Protein AF-A0A838VLI4-F1 (afdb_monomer_lite)

Foldseek 3Di:
DDDDDDDDDDPDDPPPDPPVVVVVVVVVVLVVLVPDPVLVVVLVVVCVVPVCSVVDDSVVSVVVVVVVVVVVVVD

Secondary structure (DSSP, 8-state):
----------------SSHHHHHHHHHHHHHHHHHSHHHHHHHHHHHHH-GGGGGS-HHHHHHHHHHHHHHHH--

pLDDT: mean 76.53, std 15.93, range [39.06, 92.88]

Structure (mmCIF, N/CA/C/O backbone):
data_AF-A0A838VLI4-F1
#
_entry.id   AF-A0A838VLI4-F1
#
loop_
_atom_site.group_PDB
_atom_site.id
_atom_site.type_symbol
_atom_site.label_atom_id
_atom_site.label_alt_id
_atom_site.label_comp_id
_atom_site.label_asym_id
_atom_site.label_entity_id
_atom_site.label_seq_id
_atom_site.pdbx_PDB_ins_code
_atom_site.Cartn_x
_atom_site.Cartn_y
_atom_site.Cartn_z
_atom_site.occupancy
_atom_site.B_iso_or_equiv
_atom_site.auth_seq_id
_atom_site.auth_comp_id
_atom_site.auth_asym_id
_atom_site.auth_atom_id
_atom_site.pdbx_PDB_model_num
ATOM 1 N N . MET A 1 1 ? 67.380 5.546 -31.075 1.00 39.06 1 MET A N 1
ATOM 2 C CA . MET A 1 1 ? 66.754 6.368 -30.019 1.00 39.06 1 MET A CA 1
ATOM 3 C C . MET A 1 1 ? 65.253 6.150 -30.132 1.00 39.06 1 MET A C 1
ATOM 5 O O . MET A 1 1 ? 64.615 6.767 -30.971 1.00 39.06 1 MET A O 1
ATOM 9 N N . ALA A 1 2 ? 64.736 5.138 -29.432 1.00 40.81 2 ALA A N 1
ATOM 10 C CA . ALA A 1 2 ? 63.338 4.732 -29.524 1.00 40.81 2 ALA A CA 1
ATOM 11 C C . ALA A 1 2 ? 62.512 5.586 -28.560 1.00 40.81 2 ALA A C 1
ATOM 13 O O . ALA A 1 2 ? 62.685 5.491 -27.349 1.00 40.81 2 ALA A O 1
ATOM 14 N N . GLY A 1 3 ? 61.655 6.442 -29.107 1.00 52.41 3 GLY A N 1
ATOM 15 C CA . GLY A 1 3 ? 60.547 7.019 -28.364 1.00 52.41 3 GLY A CA 1
ATOM 16 C C . GLY A 1 3 ? 59.308 6.187 -28.642 1.00 52.41 3 GLY A C 1
ATOM 17 O O . GLY A 1 3 ? 58.929 6.089 -29.798 1.00 52.41 3 GLY A O 1
ATOM 18 N N . PHE A 1 4 ? 58.700 5.615 -27.606 1.00 51.81 4 PHE A N 1
ATOM 19 C CA . PHE A 1 4 ? 57.292 5.219 -27.592 1.00 51.81 4 PHE A CA 1
ATOM 20 C C . PHE A 1 4 ? 56.819 5.240 -26.135 1.00 51.81 4 PHE A C 1
ATOM 22 O O . PHE A 1 4 ? 57.085 4.325 -25.361 1.00 51.81 4 PHE A O 1
ATOM 29 N N . TYR A 1 5 ? 56.146 6.327 -25.762 1.00 54.41 5 TYR A N 1
ATOM 30 C CA . TYR A 1 5 ? 55.231 6.340 -24.627 1.00 54.41 5 TYR A CA 1
ATOM 31 C C . TYR A 1 5 ? 53.986 5.562 -25.065 1.00 54.41 5 TYR A C 1
ATOM 33 O O . TYR A 1 5 ? 53.322 5.978 -26.013 1.00 54.41 5 TYR A O 1
ATOM 41 N N . ALA A 1 6 ? 53.684 4.437 -24.419 1.00 54.88 6 ALA A N 1
ATOM 42 C CA . ALA A 1 6 ? 52.459 3.680 -24.655 1.00 54.88 6 ALA A CA 1
ATOM 43 C C . ALA A 1 6 ? 51.722 3.463 -23.326 1.00 54.88 6 ALA A C 1
ATOM 45 O O . ALA A 1 6 ? 52.244 2.798 -22.434 1.00 54.88 6 ALA A O 1
ATOM 46 N N . SER A 1 7 ? 50.560 4.123 -23.244 1.00 53.28 7 SER A N 1
ATOM 47 C CA . SER A 1 7 ? 49.317 3.854 -22.500 1.00 53.28 7 SER A CA 1
ATOM 48 C C . SER A 1 7 ? 49.364 2.840 -21.351 1.00 53.28 7 SER A C 1
ATOM 50 O O . SER A 1 7 ? 49.785 1.703 -21.517 1.00 53.28 7 SER A O 1
ATOM 52 N N . ALA A 1 8 ? 48.969 3.223 -20.134 1.00 62.62 8 ALA A N 1
ATOM 53 C CA . ALA A 1 8 ? 47.566 3.392 -19.723 1.00 62.62 8 ALA A CA 1
ATOM 54 C C . ALA A 1 8 ? 46.731 2.133 -20.005 1.00 62.62 8 ALA A C 1
ATOM 56 O O . ALA A 1 8 ? 46.366 1.892 -21.147 1.00 62.62 8 ALA A O 1
ATOM 57 N N . ASP A 1 9 ? 46.441 1.354 -18.961 1.00 56.22 9 ASP A N 1
ATOM 58 C CA . ASP A 1 9 ? 45.047 1.139 -18.569 1.00 56.22 9 ASP A CA 1
ATOM 59 C C . ASP A 1 9 ? 44.953 0.549 -17.156 1.00 56.22 9 ASP A C 1
ATOM 61 O O . ASP A 1 9 ? 45.477 -0.522 -16.843 1.00 56.22 9 ASP A O 1
ATOM 65 N N . ALA A 1 10 ? 44.302 1.315 -16.288 1.00 58.00 10 ALA A N 1
ATOM 66 C CA . ALA A 1 10 ? 43.898 0.923 -14.957 1.00 58.00 10 ALA A CA 1
ATOM 67 C C . ALA A 1 10 ? 42.642 0.052 -15.076 1.00 58.00 10 ALA A C 1
ATOM 69 O O . ALA A 1 10 ? 41.557 0.572 -15.302 1.00 58.00 10 ALA A O 1
ATOM 70 N N . HIS A 1 11 ? 42.762 -1.261 -14.888 1.00 51.31 11 HIS A N 1
ATOM 71 C CA . HIS A 1 11 ? 41.593 -2.119 -14.673 1.00 51.31 11 HIS A CA 1
ATOM 72 C C . HIS A 1 11 ? 41.197 -2.077 -13.190 1.00 51.31 11 HIS A C 1
ATOM 74 O O . HIS A 1 11 ? 41.392 -3.026 -12.434 1.00 51.31 11 HIS A O 1
ATOM 80 N N . ASN A 1 12 ? 40.694 -0.916 -12.772 1.00 66.69 12 ASN A N 1
ATOM 81 C CA . ASN A 1 12 ? 39.867 -0.772 -11.580 1.00 66.69 12 ASN A CA 1
ATOM 82 C C . ASN A 1 12 ? 38.398 -0.688 -12.022 1.00 66.69 12 ASN A C 1
ATOM 84 O O . ASN A 1 12 ? 38.122 -0.201 -13.112 1.00 66.69 12 ASN A O 1
ATOM 88 N N . ASP A 1 13 ? 37.494 -1.125 -11.147 1.00 52.62 13 ASP A N 1
ATOM 89 C CA . ASP A 1 13 ? 36.026 -1.069 -11.258 1.00 52.62 13 ASP A CA 1
ATOM 90 C C . ASP A 1 13 ? 35.315 -2.228 -11.975 1.00 52.62 13 ASP A C 1
ATOM 92 O O . ASP A 1 13 ? 34.689 -2.087 -13.021 1.00 52.62 13 ASP A O 1
ATOM 96 N N . ALA A 1 14 ? 35.285 -3.374 -11.289 1.00 48.97 14 ALA A N 1
ATOM 97 C CA . ALA A 1 14 ? 34.289 -4.428 -11.494 1.00 48.97 14 ALA A CA 1
ATOM 98 C C . ALA A 1 14 ? 33.332 -4.570 -10.287 1.00 48.97 14 ALA A C 1
ATOM 100 O O . ALA A 1 14 ? 33.036 -5.681 -9.860 1.00 48.97 14 ALA A O 1
ATOM 101 N N . HIS A 1 15 ? 32.859 -3.458 -9.704 1.00 50.62 15 HIS A N 1
ATOM 102 C CA . HIS A 1 15 ? 31.939 -3.491 -8.548 1.00 50.62 15 HIS A CA 1
ATOM 103 C C . HIS A 1 15 ? 30.681 -2.607 -8.666 1.00 50.62 15 HIS A C 1
ATOM 105 O O . HIS A 1 15 ? 29.953 -2.449 -7.689 1.00 50.62 15 HIS A O 1
ATOM 111 N N . SER A 1 16 ? 30.359 -2.063 -9.841 1.00 51.34 16 SER A N 1
ATOM 112 C CA . SER A 1 16 ? 29.268 -1.083 -9.994 1.00 51.34 16 SER A CA 1
ATOM 113 C C . SER A 1 16 ? 27.927 -1.632 -10.513 1.00 51.34 16 SER A C 1
ATOM 115 O O . SER A 1 16 ? 26.994 -0.853 -10.681 1.00 51.34 16 SER A O 1
ATOM 117 N N . VAL A 1 17 ? 27.762 -2.947 -10.730 1.00 54.00 17 VAL A N 1
ATOM 118 C CA . VAL A 1 17 ? 26.549 -3.487 -11.396 1.00 54.00 17 VAL A CA 1
ATOM 119 C C . VAL A 1 17 ? 25.412 -3.946 -10.465 1.00 54.00 17 VAL A C 1
ATOM 121 O O . VAL A 1 17 ? 24.351 -4.324 -10.952 1.00 54.00 17 VAL A O 1
ATOM 124 N N . SER A 1 18 ? 25.579 -3.910 -9.139 1.00 55.06 18 SER A N 1
ATOM 125 C CA . SER A 1 18 ? 24.592 -4.527 -8.227 1.00 55.06 18 SER A CA 1
ATOM 126 C C . SER A 1 18 ? 23.588 -3.561 -7.591 1.00 55.06 18 SER A C 1
ATOM 128 O O . SER A 1 18 ? 22.598 -4.016 -7.043 1.00 55.06 18 SER A O 1
ATOM 130 N N . GLN A 1 19 ? 23.776 -2.241 -7.670 1.00 56.88 19 GLN A N 1
ATOM 131 C CA . GLN A 1 19 ? 22.883 -1.291 -6.977 1.00 56.88 19 GLN A CA 1
ATOM 132 C C . GLN A 1 19 ? 21.582 -0.985 -7.738 1.00 56.88 19 GLN A C 1
ATOM 134 O O . GLN A 1 19 ? 20.588 -0.595 -7.128 1.00 56.88 19 GLN A O 1
ATOM 139 N N . SER A 1 20 ? 21.566 -1.157 -9.062 1.00 59.47 20 SER A N 1
ATOM 140 C CA . SER A 1 20 ? 20.395 -0.844 -9.894 1.00 59.47 20 SER A CA 1
ATOM 141 C C . SER A 1 20 ? 19.263 -1.860 -9.707 1.00 59.47 20 SER A C 1
ATOM 143 O O . SER A 1 20 ? 18.105 -1.472 -9.593 1.00 59.47 20 SER A O 1
ATOM 145 N N . GLY A 1 21 ? 19.600 -3.149 -9.590 1.00 71.31 21 GLY A N 1
ATOM 146 C CA . GLY A 1 21 ? 18.610 -4.221 -9.451 1.00 71.31 21 GLY A CA 1
ATOM 147 C C . GLY A 1 21 ? 17.818 -4.147 -8.145 1.00 71.31 21 GLY A C 1
ATOM 148 O O . GLY A 1 21 ? 16.598 -4.286 -8.161 1.00 71.31 21 GLY A O 1
ATOM 149 N N . ASP A 1 22 ? 18.479 -3.861 -7.021 1.00 76.56 22 ASP A N 1
ATOM 150 C CA . ASP A 1 22 ? 17.807 -3.701 -5.724 1.00 76.56 22 ASP A CA 1
ATOM 151 C C . ASP A 1 22 ? 16.846 -2.502 -5.710 1.00 76.56 22 ASP A C 1
ATOM 153 O O . ASP A 1 22 ? 15.752 -2.576 -5.143 1.00 76.56 22 ASP A O 1
ATOM 157 N N . ALA A 1 23 ? 17.217 -1.408 -6.383 1.00 79.38 23 ALA A N 1
ATOM 158 C CA . ALA A 1 23 ? 16.348 -0.247 -6.530 1.00 79.38 23 ALA A CA 1
ATOM 159 C C . ALA A 1 23 ? 15.093 -0.584 -7.350 1.00 79.38 23 ALA A C 1
ATOM 161 O O . ALA A 1 23 ? 13.987 -0.231 -6.937 1.00 79.38 23 ALA A O 1
ATOM 162 N N . ASP A 1 24 ? 15.236 -1.313 -8.459 1.00 83.81 24 ASP A N 1
ATOM 163 C CA . ASP A 1 24 ? 14.104 -1.749 -9.287 1.00 83.81 24 ASP A CA 1
ATOM 164 C C . ASP A 1 24 ? 13.179 -2.719 -8.537 1.00 83.81 24 ASP A C 1
ATOM 166 O O . ASP A 1 24 ? 11.949 -2.600 -8.601 1.00 83.81 24 ASP A O 1
ATOM 170 N N . ILE A 1 25 ? 13.751 -3.645 -7.762 1.00 86.19 25 ILE A N 1
ATOM 171 C CA . ILE A 1 25 ? 12.992 -4.553 -6.891 1.00 86.19 25 ILE A CA 1
ATOM 172 C C . ILE A 1 25 ? 12.184 -3.750 -5.864 1.00 86.19 25 ILE A C 1
ATOM 174 O O . ILE A 1 25 ? 10.986 -3.995 -5.695 1.00 86.19 25 ILE A O 1
ATOM 178 N N . TRP A 1 26 ? 12.798 -2.754 -5.219 1.00 87.06 26 TRP A N 1
ATOM 179 C CA . TRP A 1 26 ? 12.114 -1.896 -4.251 1.00 87.06 26 TRP A CA 1
ATOM 180 C C . TRP A 1 26 ? 10.970 -1.092 -4.883 1.00 87.06 26 TRP A C 1
ATOM 182 O O . TRP A 1 26 ? 9.887 -0.990 -4.302 1.00 87.06 26 TRP A O 1
ATOM 192 N N . GLN A 1 27 ? 11.161 -0.544 -6.086 1.00 87.69 27 GLN A N 1
ATOM 193 C CA . GLN A 1 27 ? 10.101 0.188 -6.791 1.00 87.69 27 GLN A CA 1
ATOM 194 C C . GLN A 1 27 ? 8.914 -0.710 -7.154 1.00 87.69 27 GLN A C 1
ATOM 196 O O . GLN A 1 27 ? 7.755 -0.318 -6.959 1.00 87.69 27 GLN A O 1
ATOM 201 N N . ASN A 1 28 ? 9.188 -1.928 -7.624 1.00 89.38 28 ASN A N 1
ATOM 202 C CA . ASN A 1 28 ? 8.152 -2.909 -7.930 1.00 89.38 28 ASN A CA 1
ATOM 203 C C . ASN A 1 28 ? 7.383 -3.333 -6.673 1.00 89.38 28 ASN A C 1
ATOM 205 O O . ASN A 1 28 ? 6.151 -3.351 -6.686 1.00 89.38 28 ASN A O 1
ATOM 209 N N . LEU A 1 29 ? 8.086 -3.593 -5.567 1.00 89.38 29 LEU A N 1
ATOM 210 C CA . LEU A 1 29 ? 7.464 -3.944 -4.291 1.00 89.38 29 LEU A CA 1
ATOM 211 C C . LEU A 1 29 ? 6.543 -2.827 -3.788 1.00 89.38 29 LEU A C 1
ATOM 213 O O . LEU A 1 29 ? 5.386 -3.084 -3.455 1.00 89.38 29 LEU A O 1
ATOM 217 N N . LYS A 1 30 ? 7.024 -1.578 -3.784 1.00 91.25 30 LYS A N 1
ATOM 218 C CA . LYS A 1 30 ? 6.212 -0.418 -3.391 1.00 91.25 30 LYS A CA 1
ATOM 219 C C . LYS A 1 30 ? 4.956 -0.293 -4.235 1.00 91.25 30 LYS A C 1
ATOM 221 O O . LYS A 1 30 ? 3.888 -0.050 -3.685 1.00 91.25 30 LYS A O 1
ATOM 226 N N . SER A 1 31 ? 5.073 -0.475 -5.547 1.00 89.31 31 SER A N 1
ATOM 227 C CA . SER A 1 31 ? 3.930 -0.393 -6.458 1.00 89.31 31 SER A CA 1
ATOM 228 C C . SER A 1 31 ? 2.915 -1.507 -6.198 1.00 89.31 31 SER A C 1
ATOM 230 O O . SER A 1 31 ? 1.717 -1.237 -6.144 1.00 89.31 31 SER A O 1
ATOM 232 N N . ALA A 1 32 ? 3.376 -2.737 -5.958 1.00 92.88 32 ALA A N 1
ATOM 233 C CA . ALA A 1 32 ? 2.506 -3.860 -5.615 1.00 92.88 32 ALA A CA 1
ATOM 234 C C . ALA A 1 32 ? 1.772 -3.638 -4.280 1.00 92.88 32 ALA A C 1
ATOM 236 O O . ALA A 1 32 ? 0.566 -3.868 -4.193 1.00 92.88 32 ALA A O 1
ATOM 237 N N . ILE A 1 33 ? 2.470 -3.127 -3.258 1.00 89.56 33 ILE A N 1
ATOM 238 C CA . ILE A 1 33 ? 1.859 -2.760 -1.973 1.00 89.56 33 ILE A CA 1
ATOM 239 C C . ILE A 1 33 ? 0.855 -1.622 -2.175 1.00 89.56 33 ILE A C 1
ATOM 241 O O . ILE A 1 33 ? -0.274 -1.723 -1.703 1.00 89.56 33 ILE A O 1
ATOM 245 N N . ALA A 1 34 ? 1.222 -0.582 -2.927 1.00 88.56 34 ALA A N 1
ATOM 246 C CA . ALA A 1 34 ? 0.363 0.567 -3.205 1.00 88.56 34 ALA A CA 1
ATOM 247 C C . ALA A 1 34 ? -0.935 0.188 -3.932 1.00 88.56 34 ALA A C 1
ATOM 249 O O . ALA A 1 34 ? -1.981 0.791 -3.686 1.00 88.56 34 ALA A O 1
ATOM 250 N N . ALA A 1 35 ? -0.864 -0.814 -4.810 1.00 89.62 35 ALA A N 1
ATOM 251 C CA . ALA A 1 35 ? -2.004 -1.368 -5.528 1.00 89.62 35 ALA A CA 1
ATOM 252 C C . ALA A 1 35 ? -2.834 -2.357 -4.690 1.00 89.62 35 ALA A C 1
ATOM 254 O O . ALA A 1 35 ? -3.930 -2.736 -5.100 1.00 89.62 35 ALA A O 1
ATOM 255 N N . SER A 1 36 ? -2.338 -2.791 -3.528 1.00 91.06 36 SER A N 1
ATOM 256 C CA . SER A 1 36 ? -3.057 -3.735 -2.676 1.00 91.06 36 SER A CA 1
ATOM 257 C C . SER A 1 36 ? -4.242 -3.066 -1.971 1.00 91.06 36 SER A C 1
ATOM 259 O O . SER A 1 36 ? -4.152 -1.954 -1.442 1.00 91.06 36 SER A O 1
ATOM 261 N N . SER A 1 37 ? -5.368 -3.777 -1.910 1.00 87.69 37 SER A N 1
ATOM 262 C CA . SER A 1 37 ? -6.599 -3.281 -1.284 1.00 87.69 37 SER A CA 1
ATOM 263 C C . SER A 1 37 ? -6.450 -3.037 0.224 1.00 87.69 37 SER A C 1
ATOM 265 O O . SER A 1 37 ? -7.081 -2.128 0.763 1.00 87.69 37 SER A O 1
ATOM 267 N N . GLY A 1 38 ? -5.592 -3.804 0.907 1.00 89.31 38 GLY A N 1
ATOM 268 C CA . GLY A 1 38 ? -5.264 -3.599 2.321 1.00 89.31 38 GLY A CA 1
ATOM 269 C C . GLY A 1 38 ? -4.563 -2.263 2.562 1.00 89.31 38 GLY A C 1
ATOM 270 O O . GLY A 1 38 ? -5.002 -1.478 3.402 1.00 89.31 38 GLY A O 1
ATOM 271 N N . PHE A 1 39 ? -3.547 -1.954 1.754 1.00 90.62 39 PHE A N 1
ATOM 272 C CA . PHE A 1 39 ? -2.817 -0.693 1.849 1.00 90.62 39 PHE A CA 1
ATOM 273 C C . PHE A 1 39 ? -3.692 0.520 1.529 1.00 90.62 39 PHE A C 1
ATOM 275 O O . PHE A 1 39 ? -3.622 1.524 2.228 1.00 90.62 39 PHE A O 1
ATOM 282 N N . GLN A 1 40 ? -4.539 0.446 0.497 1.00 90.31 40 GLN A N 1
ATOM 283 C CA . GLN A 1 40 ? -5.426 1.558 0.135 1.00 90.31 40 GLN A CA 1
ATOM 284 C C . GLN A 1 40 ? -6.413 1.896 1.260 1.00 90.31 40 GLN A C 1
ATOM 286 O O . GLN A 1 40 ? -6.622 3.071 1.563 1.00 90.31 40 GLN A O 1
ATOM 291 N N . ARG A 1 41 ? -6.993 0.873 1.899 1.00 90.88 41 ARG A N 1
ATOM 292 C CA . ARG A 1 41 ? -7.901 1.050 3.041 1.00 90.88 41 ARG A CA 1
ATOM 293 C C . ARG A 1 41 ? -7.171 1.618 4.251 1.00 90.88 41 ARG A C 1
ATOM 295 O O . ARG A 1 41 ? -7.633 2.605 4.814 1.00 90.88 41 ARG A O 1
ATOM 302 N N . TRP A 1 42 ? -6.022 1.041 4.597 1.00 91.06 42 TRP A N 1
ATOM 303 C CA . TRP A 1 42 ? -5.198 1.526 5.701 1.00 91.06 42 TRP A CA 1
ATOM 304 C C . TRP A 1 42 ? -4.750 2.973 5.469 1.00 91.06 42 TRP A C 1
ATOM 306 O O . TRP A 1 42 ? -4.915 3.805 6.346 1.00 91.06 42 TRP A O 1
ATOM 316 N N . LYS A 1 43 ? -4.313 3.329 4.254 1.00 89.50 43 LYS A N 1
ATOM 317 C CA . LYS A 1 43 ? -3.912 4.702 3.913 1.00 89.50 43 LYS A CA 1
ATOM 318 C C . LYS A 1 43 ? -5.044 5.705 4.149 1.00 89.50 43 LYS A C 1
ATOM 320 O O . LYS A 1 43 ? -4.784 6.793 4.654 1.00 89.50 43 LYS A O 1
ATOM 325 N N . LEU A 1 44 ? -6.281 5.365 3.774 1.00 89.62 44 LEU A N 1
ATOM 326 C CA . LEU A 1 44 ? -7.446 6.218 4.033 1.00 89.62 44 LEU A CA 1
ATOM 327 C C . LEU A 1 44 ? -7.696 6.379 5.534 1.00 89.62 44 LEU A C 1
ATOM 329 O O . LEU A 1 44 ? -7.958 7.489 5.985 1.00 89.62 44 LEU A O 1
ATOM 333 N N . GLU A 1 45 ? -7.592 5.304 6.309 1.00 89.31 45 GLU A N 1
ATOM 334 C CA . GLU A 1 45 ? -7.724 5.356 7.766 1.00 89.31 45 GLU A CA 1
ATOM 335 C C . GLU A 1 45 ? -6.618 6.213 8.403 1.00 89.31 45 GLU A C 1
ATOM 337 O O . GLU A 1 45 ? -6.919 7.138 9.156 1.00 89.31 45 GLU A O 1
ATOM 342 N N . SER A 1 46 ? -5.357 6.018 8.007 1.00 87.44 46 SER A N 1
ATOM 343 C CA . SER A 1 46 ? -4.220 6.826 8.463 1.00 87.44 46 SER A CA 1
ATOM 344 C C . SER A 1 46 ? -4.357 8.305 8.100 1.00 87.44 46 SER A C 1
ATOM 346 O O . SER A 1 46 ? -4.029 9.147 8.923 1.00 87.44 46 SER A O 1
ATOM 348 N N . LEU A 1 47 ? -4.887 8.643 6.917 1.00 85.62 47 LEU A N 1
ATOM 349 C CA . LEU A 1 47 ? -5.178 10.030 6.513 1.00 85.62 47 LEU A CA 1
ATOM 350 C C . LEU A 1 47 ? -6.258 10.689 7.380 1.00 85.62 47 LEU A C 1
ATOM 352 O O . LEU A 1 47 ? -6.205 11.896 7.605 1.00 85.62 47 LEU A O 1
ATOM 356 N N . ASN A 1 48 ? -7.243 9.915 7.845 1.00 85.81 48 ASN A N 1
ATOM 357 C CA . ASN A 1 48 ? -8.274 10.414 8.757 1.00 85.81 48 ASN A CA 1
ATOM 358 C C . ASN A 1 48 ? -7.726 10.618 10.178 1.00 85.81 48 ASN A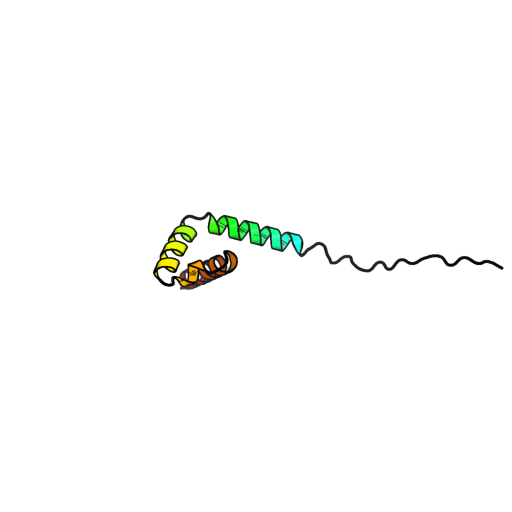 C 1
ATOM 360 O O . ASN A 1 48 ? -8.151 11.546 10.863 1.00 85.81 48 ASN A O 1
ATOM 364 N N . LEU A 1 49 ? -6.797 9.763 10.617 1.00 85.44 49 LEU A N 1
ATOM 365 C CA . LEU A 1 49 ? -6.170 9.837 11.941 1.00 85.44 49 LEU A CA 1
ATOM 366 C C . LEU A 1 49 ? -5.086 10.921 12.019 1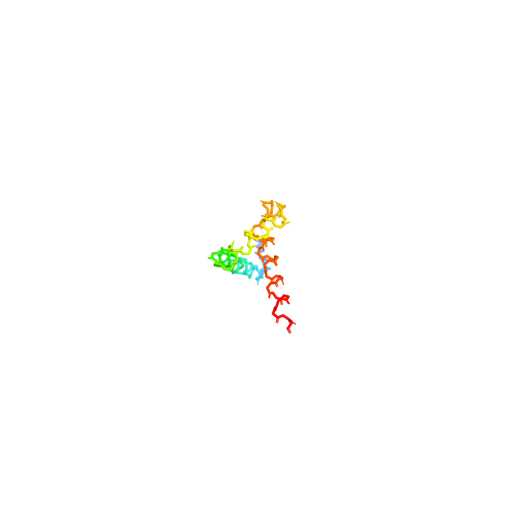.00 85.44 49 LEU A C 1
ATOM 368 O O . LEU A 1 49 ? -4.992 11.627 13.021 1.00 85.44 49 LEU A O 1
ATOM 372 N N . ASP A 1 50 ? -4.280 11.061 10.968 1.00 84.25 50 ASP A N 1
ATOM 373 C CA . ASP A 1 50 ? -3.219 12.053 10.857 1.00 84.25 50 ASP A CA 1
ATOM 374 C C . ASP A 1 50 ? -3.204 12.661 9.437 1.00 84.25 50 ASP A C 1
ATOM 376 O O . ASP A 1 50 ? -2.709 12.050 8.485 1.00 84.25 50 ASP A O 1
ATOM 380 N N . PRO A 1 51 ? -3.710 13.894 9.256 1.00 82.62 51 PRO A N 1
ATOM 381 C CA . PRO A 1 51 ? -3.773 14.535 7.941 1.00 82.62 51 PRO A CA 1
ATOM 382 C C . PRO A 1 51 ? -2.388 14.879 7.368 1.00 82.62 51 PRO A C 1
ATOM 384 O O . PRO A 1 51 ? -2.271 15.186 6.177 1.00 82.62 51 PRO A O 1
ATOM 387 N N . GLN A 1 52 ? -1.320 14.801 8.173 1.00 82.50 52 GLN A N 1
ATOM 388 C CA . GLN A 1 52 ? 0.051 15.008 7.701 1.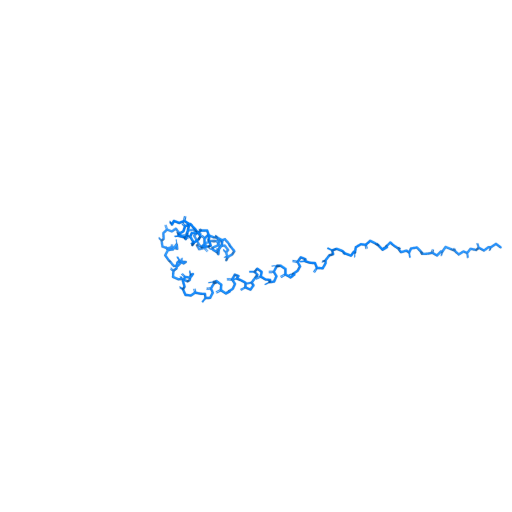00 82.50 52 GLN A CA 1
ATOM 389 C C . 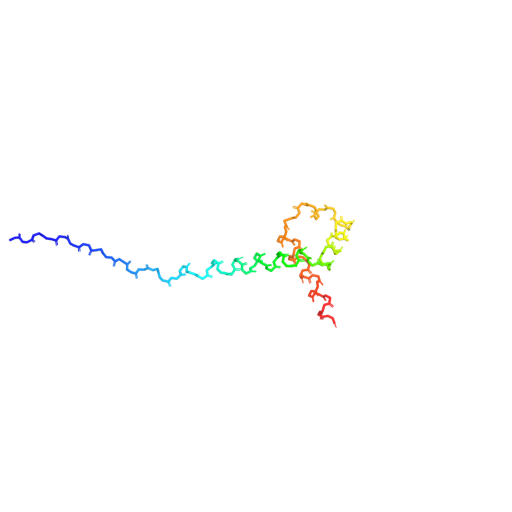GLN A 1 52 ? 0.492 13.887 6.751 1.00 82.50 52 GLN A C 1
ATOM 391 O O . GLN A 1 52 ? 1.373 14.123 5.921 1.00 82.50 52 GLN A O 1
ATOM 396 N N . PHE A 1 53 ? -0.199 12.737 6.759 1.00 82.69 53 PHE A N 1
ATOM 397 C CA . PHE A 1 53 ? -0.003 11.667 5.781 1.00 82.69 53 PHE A CA 1
ATOM 398 C C . PHE A 1 53 ? -0.151 12.094 4.329 1.00 82.69 53 PHE A C 1
ATOM 400 O O . PHE A 1 53 ? 0.468 11.492 3.452 1.00 82.69 53 PHE A O 1
ATOM 407 N N . ASN A 1 54 ? -0.919 13.147 4.059 1.00 79.12 54 ASN A N 1
ATOM 408 C CA . ASN A 1 54 ? -1.062 13.653 2.702 1.00 79.12 54 ASN A CA 1
ATOM 409 C C . ASN A 1 54 ? 0.229 14.303 2.168 1.00 79.12 54 ASN A C 1
ATOM 411 O O . ASN A 1 54 ? 0.392 14.431 0.958 1.00 79.12 54 ASN A O 1
ATOM 415 N N . ASN A 1 55 ? 1.151 14.692 3.057 1.00 86.62 55 ASN A N 1
ATOM 416 C CA . ASN A 1 55 ? 2.449 15.268 2.700 1.00 86.62 55 ASN A CA 1
ATOM 417 C C . ASN A 1 55 ? 3.564 14.213 2.597 1.00 86.62 55 ASN A C 1
ATOM 419 O O . ASN A 1 55 ? 4.666 14.535 2.151 1.00 86.62 55 ASN A O 1
ATOM 423 N N . 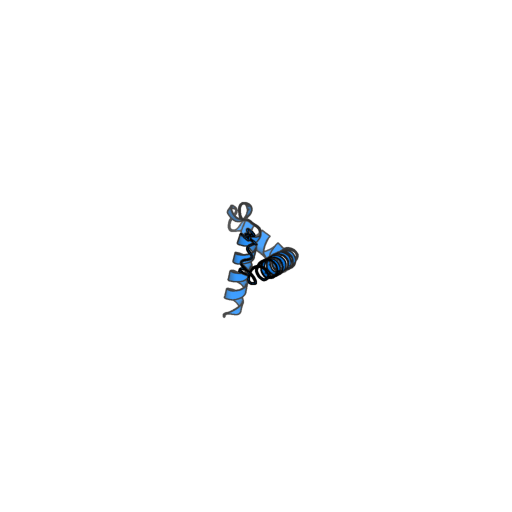PHE A 1 56 ? 3.314 12.965 3.009 1.00 87.19 56 PHE A N 1
ATOM 424 C CA . PHE A 1 56 ? 4.317 11.907 2.941 1.00 87.19 56 PHE A CA 1
ATOM 425 C C . PHE A 1 56 ? 4.466 11.352 1.525 1.00 87.19 56 PHE A C 1
ATOM 427 O O . PHE A 1 56 ? 3.508 11.195 0.765 1.00 87.19 56 PHE A O 1
ATOM 434 N N . THR A 1 57 ? 5.703 10.999 1.179 1.00 90.06 57 THR A N 1
ATOM 435 C CA . THR A 1 57 ? 5.996 10.290 -0.065 1.00 90.06 57 THR A CA 1
ATOM 436 C C . THR A 1 57 ? 5.476 8.856 0.005 1.00 90.06 57 THR A C 1
ATOM 438 O O . THR A 1 57 ? 5.300 8.292 1.086 1.00 90.06 57 THR A O 1
ATOM 441 N N . LEU A 1 58 ? 5.279 8.225 -1.157 1.00 87.44 58 LEU A N 1
ATOM 442 C CA . LEU A 1 58 ? 4.857 6.822 -1.219 1.00 87.44 58 LEU A CA 1
ATOM 443 C C . LEU A 1 58 ? 5.771 5.908 -0.389 1.00 87.44 58 LEU A C 1
ATOM 445 O O . LEU A 1 58 ? 5.289 4.998 0.270 1.00 87.44 58 LEU A O 1
ATOM 449 N N . ASP A 1 59 ? 7.072 6.190 -0.392 1.00 88.25 59 ASP A N 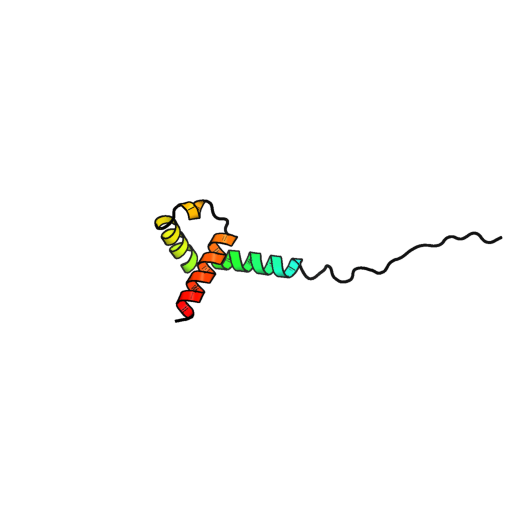1
ATOM 450 C CA . ASP A 1 59 ? 8.079 5.435 0.352 1.00 88.25 59 ASP A CA 1
ATOM 451 C C . ASP A 1 59 ? 7.829 5.484 1.868 1.00 88.25 59 ASP A C 1
ATOM 453 O O . ASP A 1 59 ? 7.726 4.447 2.517 1.00 88.25 59 ASP A O 1
ATOM 457 N N . GLN A 1 60 ? 7.599 6.685 2.410 1.00 89.62 60 GLN A N 1
ATOM 458 C CA . GLN A 1 60 ? 7.297 6.901 3.828 1.00 89.62 60 GLN A CA 1
ATOM 459 C C . GLN A 1 60 ? 6.002 6.195 4.251 1.00 89.62 60 GLN A C 1
ATOM 461 O O . GLN A 1 60 ? 5.951 5.545 5.297 1.00 89.62 60 GLN A O 1
ATOM 466 N N . VAL A 1 61 ? 4.957 6.291 3.423 1.00 91.00 61 VAL A N 1
ATOM 467 C CA . VAL A 1 61 ? 3.661 5.660 3.704 1.00 91.00 61 VAL A CA 1
ATOM 468 C C . VAL A 1 61 ? 3.775 4.132 3.646 1.00 91.00 61 VAL A C 1
ATOM 470 O O . VAL A 1 61 ? 3.261 3.451 4.531 1.00 91.00 61 VAL A O 1
ATOM 473 N N . VAL A 1 62 ? 4.488 3.582 2.655 1.00 90.56 62 VAL A N 1
ATOM 474 C CA . VAL A 1 62 ? 4.748 2.134 2.549 1.00 90.56 62 VAL A CA 1
ATOM 475 C C . VAL A 1 62 ? 5.575 1.634 3.733 1.00 90.56 62 VAL A C 1
ATOM 477 O O . VAL A 1 62 ? 5.241 0.606 4.316 1.00 90.56 62 VAL A O 1
ATOM 480 N N . GLN A 1 63 ? 6.610 2.368 4.141 1.00 89.25 63 GLN A N 1
ATOM 481 C CA . GLN A 1 63 ? 7.445 1.994 5.280 1.00 89.25 63 GLN A CA 1
ATOM 482 C C . GLN A 1 63 ? 6.646 1.955 6.589 1.00 89.25 63 GLN A C 1
ATOM 484 O O . GLN A 1 63 ? 6.838 1.053 7.406 1.00 89.25 63 GLN A O 1
ATOM 489 N N . ARG A 1 64 ? 5.731 2.910 6.790 1.00 89.00 64 ARG A N 1
ATOM 490 C CA . ARG A 1 64 ? 4.840 2.917 7.953 1.00 89.00 64 ARG A CA 1
ATOM 491 C C . ARG A 1 64 ? 3.859 1.747 7.925 1.00 89.00 64 ARG A C 1
ATOM 493 O O . ARG A 1 64 ? 3.753 1.046 8.924 1.00 89.00 64 ARG A O 1
ATOM 500 N N . TYR A 1 65 ? 3.218 1.496 6.785 1.00 90.00 65 TYR A N 1
ATOM 501 C CA . TYR A 1 65 ? 2.315 0.356 6.630 1.00 90.00 65 TYR A CA 1
ATOM 502 C C . TYR A 1 65 ? 3.008 -0.971 6.946 1.00 90.00 65 TYR A C 1
ATOM 504 O O . TYR A 1 65 ? 2.465 -1.791 7.681 1.00 90.00 65 TYR A O 1
ATOM 512 N N . LEU A 1 66 ? 4.224 -1.170 6.427 1.00 89.62 66 LEU A N 1
ATOM 513 C CA . LEU A 1 66 ? 5.028 -2.360 6.705 1.00 89.62 66 LEU A CA 1
ATOM 514 C C . LEU A 1 66 ? 5.372 -2.477 8.190 1.00 89.62 66 LEU A C 1
ATOM 516 O O . LEU A 1 66 ? 5.287 -3.564 8.747 1.00 89.62 66 LEU A O 1
ATOM 520 N N . ARG A 1 67 ? 5.725 -1.369 8.847 1.00 87.75 67 ARG A N 1
ATOM 521 C CA . ARG A 1 67 ? 5.988 -1.364 10.289 1.00 87.75 67 ARG A CA 1
ATOM 522 C C . ARG A 1 67 ? 4.751 -1.801 11.077 1.00 87.75 67 ARG A C 1
ATOM 524 O O . ARG A 1 67 ? 4.850 -2.748 11.844 1.00 87.75 67 ARG A O 1
ATOM 531 N N . GLU A 1 68 ? 3.601 -1.179 10.832 1.00 85.75 68 GLU A N 1
ATOM 532 C CA . GLU A 1 68 ? 2.365 -1.489 11.561 1.00 85.75 68 GLU A CA 1
ATOM 533 C C . GLU A 1 68 ? 1.875 -2.918 11.279 1.00 85.75 68 GLU A C 1
ATOM 535 O O . GLU A 1 68 ? 1.486 -3.638 12.199 1.00 85.75 68 GLU A O 1
ATOM 540 N N . THR A 1 69 ? 1.959 -3.388 10.030 1.00 84.19 69 THR A N 1
ATOM 541 C CA . THR A 1 69 ? 1.613 -4.784 9.699 1.00 84.19 69 THR A CA 1
ATOM 542 C C . THR A 1 69 ? 2.555 -5.792 10.353 1.00 84.19 69 THR A C 1
ATOM 544 O O . THR A 1 69 ? 2.091 -6.832 10.816 1.00 84.19 69 THR A O 1
ATOM 547 N N . LEU A 1 70 ? 3.852 -5.488 10.453 1.00 80.44 70 LEU A N 1
ATOM 548 C CA . LEU A 1 70 ? 4.814 -6.330 11.168 1.00 80.44 70 LEU A CA 1
ATOM 549 C C . LEU A 1 70 ? 4.582 -6.324 12.683 1.00 80.44 70 LEU A C 1
ATOM 551 O O . LEU A 1 70 ? 4.658 -7.381 13.299 1.00 80.44 70 LEU A O 1
ATOM 555 N N . GLU A 1 71 ? 4.258 -5.176 13.282 1.00 74.62 71 GLU A N 1
ATOM 556 C CA . GLU A 1 71 ? 3.911 -5.082 14.709 1.00 74.62 71 GLU A CA 1
ATOM 557 C C . GLU A 1 71 ? 2.653 -5.895 15.039 1.00 74.62 71 GLU A C 1
ATOM 559 O O . GLU A 1 71 ? 2.593 -6.551 16.076 1.00 74.62 71 GLU A O 1
ATOM 564 N N . THR A 1 72 ? 1.679 -5.916 14.127 1.00 66.69 72 THR A N 1
ATOM 565 C CA . THR A 1 72 ? 0.433 -6.682 14.293 1.00 66.69 72 THR A CA 1
ATOM 566 C C . THR A 1 72 ? 0.654 -8.198 14.181 1.00 66.69 72 THR A C 1
ATOM 568 O O . THR A 1 72 ? -0.091 -8.968 14.777 1.00 66.69 72 THR A O 1
ATOM 571 N N . LEU A 1 73 ? 1.668 -8.641 13.427 1.00 66.94 73 LEU A N 1
ATOM 572 C CA . LEU A 1 73 ? 2.027 -10.058 13.254 1.00 66.94 73 LEU A CA 1
ATOM 573 C C . LEU A 1 73 ? 3.028 -10.579 14.300 1.00 66.94 73 LEU A C 1
ATOM 575 O O . LEU A 1 73 ? 3.242 -11.786 14.377 1.00 66.94 73 LEU A O 1
ATOM 579 N N . ALA A 1 74 ? 3.675 -9.692 15.060 1.00 58.62 74 ALA A N 1
ATOM 580 C CA . ALA A 1 74 ? 4.659 -10.047 16.085 1.00 58.62 74 ALA A CA 1
ATOM 581 C C . ALA A 1 74 ? 4.043 -10.343 17.470 1.00 58.62 74 ALA A C 1
ATOM 583 O O . ALA A 1 74 ? 4.786 -10.637 18.409 1.00 58.62 74 ALA A O 1
ATOM 584 N N . TYR A 1 75 ? 2.716 -10.255 17.587 1.00 48.78 75 TYR A N 1
ATOM 585 C CA . TYR A 1 75 ? 1.923 -10.669 18.749 1.00 48.78 75 TYR A CA 1
ATOM 586 C C . TYR A 1 75 ? 1.375 -12.085 18.564 1.00 48.78 75 TYR A C 1
ATOM 588 O O . TYR A 1 75 ? 1.404 -12.846 19.558 1.00 48.78 75 TYR A O 1
#

Radius of gyration: 23.77 Å; chains: 1; bounding box: 75×26×49 Å

Sequence (75 aa):
MAGFYASADAHNDAHSVSQSGDADIWQNLKSAIAASSGFQRWKLESLNLDPQFNNFTLDQVVQRYLRETLETLAY